Protein AF-A0A4R2F4R0-F1 (afdb_monomer_lite)

Structure (mmCIF, N/CA/C/O backbone):
data_AF-A0A4R2F4R0-F1
#
_entry.id   AF-A0A4R2F4R0-F1
#
loop_
_atom_site.group_PDB
_atom_site.id
_atom_site.type_symbol
_atom_site.label_atom_id
_atom_site.label_alt_id
_atom_site.label_comp_id
_atom_site.label_asym_id
_atom_site.label_entity_id
_atom_site.label_seq_id
_atom_site.pdbx_PDB_ins_code
_atom_site.Cartn_x
_atom_site.Cartn_y
_atom_site.Cartn_z
_atom_site.occupancy
_atom_site.B_iso_or_equiv
_atom_site.auth_seq_id
_atom_site.auth_comp_id
_atom_site.auth_asym_id
_atom_site.auth_atom_id
_atom_site.pdbx_PDB_model_num
ATOM 1 N N . MET A 1 1 ? -20.456 -5.632 19.079 1.00 36.66 1 MET A N 1
ATOM 2 C CA . MET A 1 1 ? -19.004 -5.648 19.338 1.00 36.66 1 MET A CA 1
ATOM 3 C C . MET A 1 1 ? -18.354 -5.045 18.114 1.00 36.66 1 MET A C 1
ATOM 5 O O . MET A 1 1 ? -18.181 -5.744 17.126 1.00 36.66 1 MET A O 1
ATOM 9 N N . ASP A 1 2 ? -18.112 -3.739 18.130 1.00 46.34 2 ASP A N 1
ATOM 10 C CA . ASP A 1 2 ? -17.398 -3.063 17.052 1.00 46.34 2 ASP A CA 1
ATOM 11 C C . ASP A 1 2 ? -15.937 -3.495 17.120 1.00 46.34 2 ASP A C 1
ATOM 13 O O . ASP A 1 2 ? -15.159 -3.004 17.942 1.00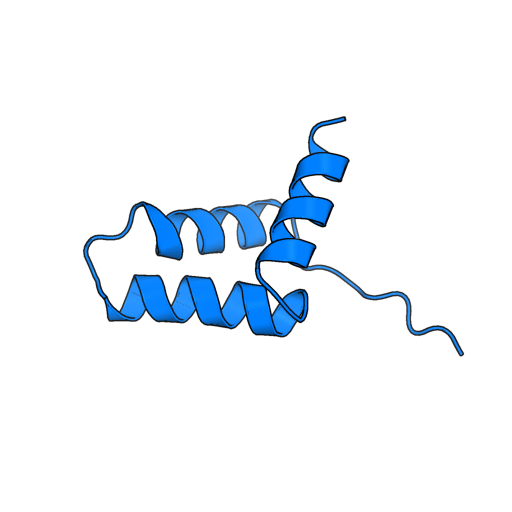 46.34 2 ASP A O 1
ATOM 17 N N . SER A 1 3 ? -15.573 -4.485 16.306 1.00 55.19 3 SER A N 1
ATOM 18 C CA . SER A 1 3 ? -14.177 -4.810 16.045 1.00 55.19 3 SER A CA 1
ATOM 19 C C . SER A 1 3 ? -13.533 -3.542 15.496 1.00 55.19 3 SER A C 1
ATOM 21 O O . SER A 1 3 ? -13.751 -3.197 14.336 1.00 55.19 3 SER A O 1
ATOM 23 N N . LYS A 1 4 ? -12.804 -2.799 16.341 1.00 61.25 4 LYS A N 1
ATOM 24 C CA . LYS A 1 4 ? -12.008 -1.649 15.903 1.00 61.25 4 LYS A CA 1
ATOM 25 C C . LYS A 1 4 ? -11.144 -2.135 14.749 1.00 61.25 4 LYS A C 1
ATOM 27 O O . LYS A 1 4 ? -10.276 -2.979 14.959 1.00 61.25 4 LYS A O 1
ATOM 32 N N . VAL A 1 5 ? -11.433 -1.654 13.543 1.00 69.06 5 VAL A N 1
ATOM 33 C CA . VAL A 1 5 ? -10.668 -2.004 12.348 1.00 69.06 5 VAL A CA 1
ATOM 34 C C . VAL A 1 5 ? -9.223 -1.616 12.627 1.00 69.06 5 VAL A C 1
ATOM 36 O O . VAL A 1 5 ? -8.907 -0.437 12.786 1.00 69.06 5 VAL A O 1
ATOM 39 N N . GLN A 1 6 ? -8.366 -2.621 12.786 1.00 83.38 6 GLN A N 1
ATOM 40 C CA . GLN A 1 6 ? -6.958 -2.404 13.054 1.00 83.38 6 GLN A CA 1
ATOM 41 C C . GLN A 1 6 ? -6.250 -2.275 11.716 1.00 83.38 6 GLN A C 1
ATOM 43 O O . GLN A 1 6 ? -6.049 -3.260 11.007 1.00 83.38 6 GLN A O 1
ATOM 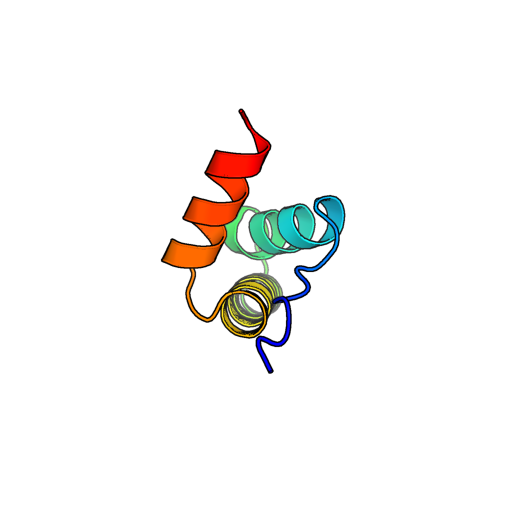48 N N . TYR A 1 7 ? -5.908 -1.041 11.362 1.00 89.44 7 TYR A N 1
ATOM 49 C CA . TYR A 1 7 ? -5.143 -0.785 10.155 1.00 89.44 7 TYR A CA 1
ATOM 50 C C . TYR A 1 7 ? -3.674 -1.189 10.341 1.00 89.44 7 TYR A C 1
ATOM 52 O O . TYR A 1 7 ? -3.144 -1.100 11.456 1.00 89.44 7 TYR A O 1
ATOM 60 N N . PRO A 1 8 ? -2.999 -1.620 9.262 1.00 93.69 8 PRO A N 1
ATOM 61 C CA . PRO A 1 8 ? -1.564 -1.861 9.289 1.00 93.69 8 PRO A CA 1
ATOM 62 C C . PRO A 1 8 ? -0.776 -0.582 9.624 1.00 93.69 8 PRO A C 1
ATOM 64 O O . PRO A 1 8 ? -1.292 0.525 9.461 1.00 93.69 8 PRO A O 1
ATOM 67 N N . PRO A 1 9 ? 0.491 -0.694 10.058 1.00 95.25 9 PRO A N 1
ATOM 68 C CA . PRO A 1 9 ? 1.341 0.470 10.288 1.00 95.25 9 PRO A CA 1
ATOM 69 C C . PRO A 1 9 ? 1.497 1.337 9.030 1.00 95.25 9 PRO A C 1
ATOM 71 O O . PRO A 1 9 ? 1.665 0.810 7.928 1.00 95.25 9 PRO A O 1
ATOM 74 N N . LEU A 1 10 ? 1.533 2.663 9.202 1.00 94.88 10 LEU A N 1
ATOM 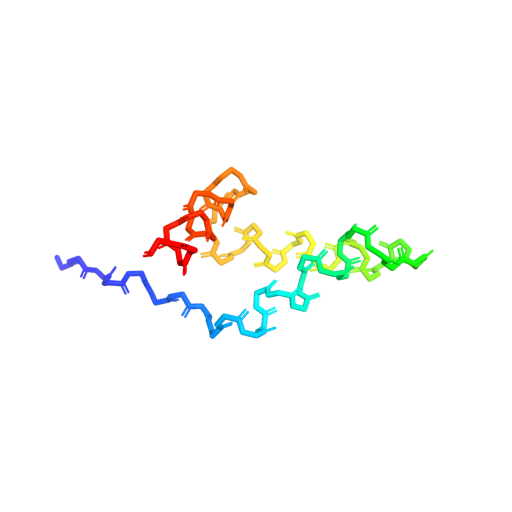75 C CA . LEU A 1 10 ? 1.652 3.624 8.096 1.00 94.88 10 LEU A CA 1
ATOM 76 C C . LEU A 1 10 ? 2.813 3.327 7.119 1.00 94.88 10 LEU A C 1
ATOM 78 O O . LEU A 1 10 ? 2.561 3.347 5.914 1.00 94.88 10 LEU A O 1
ATOM 82 N N . PRO A 1 11 ? 4.035 2.962 7.568 1.00 96.69 11 PRO A N 1
ATOM 83 C CA . PRO A 1 11 ? 5.132 2.638 6.647 1.00 96.69 11 PRO A CA 1
ATOM 84 C C . PRO A 1 11 ? 4.838 1.444 5.728 1.00 96.69 11 PRO A C 1
ATOM 86 O O . PRO A 1 11 ? 5.258 1.408 4.570 1.00 96.69 11 PRO A O 1
ATOM 89 N N . LEU A 1 12 ? 4.089 0.458 6.227 1.00 97.56 12 LEU A N 1
ATOM 90 C CA . LEU A 1 12 ? 3.710 -0.713 5.445 1.00 97.56 12 LEU A CA 1
ATOM 91 C C . LEU A 1 12 ? 2.674 -0.343 4.377 1.00 97.56 12 LEU A C 1
ATOM 93 O O . LEU A 1 12 ? 2.793 -0.764 3.229 1.00 97.56 12 LEU A O 1
ATOM 97 N N . ILE A 1 13 ? 1.710 0.509 4.730 1.00 97.06 13 ILE A N 1
ATOM 98 C CA . ILE A 1 13 ? 0.718 1.033 3.784 1.00 97.06 13 ILE A CA 1
ATOM 99 C C . ILE A 1 13 ? 1.415 1.848 2.685 1.00 97.06 13 ILE A C 1
ATOM 101 O O . ILE A 1 13 ? 1.140 1.643 1.506 1.00 97.06 13 ILE A O 1
ATOM 105 N N . GLN A 1 14 ? 2.362 2.718 3.052 1.00 96.31 14 GLN A N 1
ATOM 106 C CA . GLN A 1 14 ? 3.170 3.486 2.097 1.00 96.31 14 GLN A CA 1
ATOM 107 C C . GLN A 1 14 ? 3.968 2.576 1.160 1.00 96.31 14 GLN A C 1
ATOM 109 O O . GLN A 1 14 ? 4.031 2.838 -0.038 1.00 96.31 14 GLN A O 1
ATOM 114 N N . THR A 1 15 ? 4.514 1.472 1.678 1.00 98.19 15 THR A N 1
ATOM 115 C CA . THR A 1 15 ? 5.203 0.471 0.855 1.00 98.19 15 THR A CA 1
ATOM 116 C C . THR A 1 15 ? 4.257 -0.134 -0.179 1.00 98.19 15 THR A C 1
ATOM 118 O O . THR A 1 15 ? 4.631 -0.278 -1.336 1.00 98.19 15 THR A O 1
ATOM 121 N N . TRP A 1 16 ? 3.015 -0.454 0.185 1.00 98.44 16 TRP A N 1
ATOM 122 C CA . TRP A 1 16 ? 2.046 -0.996 -0.772 1.00 98.44 16 TRP A CA 1
ATOM 123 C C . TRP A 1 16 ? 1.591 0.023 -1.817 1.00 98.44 16 TRP A C 1
ATOM 125 O O . TRP A 1 16 ? 1.375 -0.353 -2.967 1.00 98.44 16 TRP A O 1
ATOM 135 N N . VAL A 1 17 ? 1.487 1.303 -1.445 1.00 97.50 17 VAL A N 1
ATOM 136 C CA . VAL A 1 17 ? 1.249 2.392 -2.405 1.00 97.50 17 VAL A CA 1
ATOM 137 C C . VAL A 1 17 ? 2.419 2.498 -3.382 1.00 97.50 17 VAL A C 1
ATOM 139 O O . VAL A 1 17 ? 2.194 2.501 -4.587 1.00 97.50 17 VAL A O 1
ATOM 142 N N . TRP A 1 18 ? 3.657 2.498 -2.882 1.00 97.69 18 TRP A N 1
ATOM 143 C CA . TRP A 1 18 ? 4.858 2.483 -3.721 1.00 97.69 18 TRP A CA 1
ATOM 144 C C . TRP A 1 18 ? 4.877 1.267 -4.655 1.00 97.69 18 TRP A C 1
ATOM 146 O O . TRP A 1 18 ? 5.084 1.417 -5.852 1.00 97.69 18 TRP A O 1
ATOM 156 N N . MET A 1 19 ? 4.572 0.071 -4.144 1.00 98.06 19 MET A N 1
ATOM 157 C CA . MET A 1 19 ? 4.488 -1.144 -4.960 1.00 98.06 19 MET A CA 1
ATOM 158 C C . MET A 1 19 ? 3.496 -0.976 -6.115 1.00 98.06 19 MET A C 1
ATOM 160 O O . MET A 1 19 ? 3.808 -1.362 -7.234 1.00 98.06 19 MET A O 1
ATOM 164 N N . MET A 1 20 ? 2.321 -0.400 -5.847 1.00 97.12 20 MET A N 1
ATOM 165 C CA . MET A 1 20 ? 1.253 -0.216 -6.832 1.00 97.12 20 MET A CA 1
ATOM 166 C C . MET A 1 20 ? 1.572 0.856 -7.885 1.00 97.12 20 MET A C 1
ATOM 168 O O . MET A 1 20 ? 1.159 0.698 -9.030 1.00 97.12 20 MET A O 1
ATOM 172 N N . VAL A 1 21 ? 2.247 1.946 -7.503 1.00 95.69 21 VAL A N 1
ATOM 173 C CA . VAL A 1 21 ? 2.422 3.138 -8.357 1.00 95.69 21 VAL A CA 1
ATOM 174 C C . VAL A 1 21 ? 3.806 3.203 -9.005 1.00 95.69 21 VAL A C 1
ATOM 176 O O . VAL A 1 21 ? 3.915 3.571 -10.168 1.00 95.69 21 VAL A O 1
ATOM 179 N N . GLU A 1 22 ? 4.850 2.835 -8.267 1.00 95.06 22 GLU A N 1
ATOM 180 C CA . GLU A 1 22 ? 6.250 3.086 -8.637 1.00 95.06 22 GLU A CA 1
ATOM 181 C C . GLU A 1 22 ? 6.987 1.824 -9.106 1.00 95.06 22 GLU A C 1
ATOM 183 O O . GLU A 1 22 ? 8.049 1.915 -9.717 1.00 95.06 22 GLU A O 1
ATOM 188 N N . SER A 1 23 ? 6.476 0.624 -8.810 1.00 95.81 23 SER A N 1
ATOM 189 C CA . SER A 1 23 ? 7.133 -0.606 -9.260 1.00 95.81 23 SER A CA 1
ATOM 190 C C . SER A 1 23 ? 6.952 -0.815 -10.760 1.00 95.81 23 SER A C 1
ATOM 192 O O . SER A 1 23 ? 5.846 -0.689 -11.269 1.00 95.81 23 SER A O 1
ATOM 194 N N . GLU A 1 24 ? 8.003 -1.243 -11.459 1.00 95.75 24 GLU A N 1
ATOM 195 C CA . GLU A 1 24 ? 7.926 -1.659 -12.869 1.00 95.75 24 GLU A CA 1
ATOM 196 C C . GLU A 1 24 ? 7.499 -3.128 -13.040 1.00 95.75 24 GLU A C 1
ATOM 198 O O . GLU A 1 24 ? 7.291 -3.593 -14.159 1.00 95.75 24 GLU A O 1
ATOM 203 N N . ASN A 1 25 ? 7.375 -3.884 -11.943 1.00 97.69 25 ASN A N 1
ATOM 204 C CA . ASN A 1 25 ? 6.989 -5.290 -11.983 1.00 97.69 25 ASN A CA 1
ATOM 205 C C . ASN A 1 25 ? 5.462 -5.434 -11.784 1.00 97.69 25 ASN A C 1
ATOM 207 O O . ASN A 1 25 ? 4.972 -5.136 -10.689 1.00 97.69 25 ASN A O 1
ATOM 211 N N . PRO A 1 26 ? 4.710 -5.957 -12.777 1.00 97.31 26 PRO A N 1
ATOM 212 C CA . PRO A 1 26 ? 3.256 -6.116 -12.681 1.00 97.31 26 PRO A CA 1
ATOM 213 C C . PRO A 1 26 ? 2.787 -6.967 -11.492 1.00 97.31 26 PRO A C 1
ATOM 215 O O . PRO A 1 26 ? 1.744 -6.690 -10.903 1.00 97.31 26 PRO A O 1
ATOM 218 N N . GLU A 1 27 ? 3.556 -7.983 -11.092 1.00 97.94 27 GLU A N 1
ATOM 219 C CA . GLU A 1 27 ? 3.219 -8.828 -9.939 1.00 97.94 27 GLU A CA 1
ATOM 220 C C . GLU A 1 27 ? 3.358 -8.059 -8.619 1.00 97.94 27 GLU A C 1
ATOM 222 O O . GLU A 1 27 ? 2.566 -8.242 -7.692 1.00 97.94 27 GLU A O 1
ATOM 227 N N . ILE A 1 28 ? 4.351 -7.169 -8.532 1.00 97.94 28 ILE A N 1
ATOM 228 C CA . ILE A 1 28 ? 4.552 -6.299 -7.368 1.00 97.94 28 ILE A CA 1
ATOM 229 C C . ILE A 1 28 ? 3.433 -5.258 -7.298 1.00 97.94 28 ILE A C 1
ATOM 231 O O . ILE A 1 28 ? 2.870 -5.057 -6.218 1.00 97.94 28 ILE A O 1
ATOM 235 N N . GLN A 1 29 ? 3.057 -4.665 -8.432 1.00 98.50 29 GLN A N 1
ATOM 236 C CA . GLN A 1 29 ? 1.935 -3.728 -8.509 1.00 98.50 29 GLN A CA 1
ATOM 237 C C . GLN A 1 29 ? 0.630 -4.365 -8.026 1.00 98.50 29 GLN A C 1
ATOM 239 O O . GLN A 1 29 ? -0.040 -3.832 -7.134 1.00 98.50 29 GLN A O 1
ATOM 244 N N . GLU A 1 30 ? 0.300 -5.547 -8.553 1.00 98.31 30 GLU A N 1
ATOM 245 C CA . GLU A 1 30 ? -0.920 -6.265 -8.187 1.00 98.31 30 GLU A CA 1
ATOM 246 C C . GLU A 1 30 ? -0.904 -6.690 -6.713 1.00 98.31 30 GLU A C 1
ATOM 248 O O . GLU A 1 30 ? -1.919 -6.598 -6.020 1.00 98.31 30 GLU A O 1
ATOM 253 N N . LYS A 1 31 ? 0.258 -7.078 -6.178 1.00 98.31 31 LYS A N 1
ATOM 254 C CA . LYS A 1 31 ? 0.406 -7.386 -4.752 1.00 98.31 31 LYS A CA 1
ATOM 255 C C . LYS A 1 31 ? 0.177 -6.159 -3.866 1.00 98.31 31 LYS A C 1
ATOM 257 O O . LYS A 1 31 ? -0.513 -6.272 -2.853 1.00 98.31 31 LYS A O 1
ATOM 262 N N . GLY A 1 32 ? 0.704 -4.992 -4.244 1.00 98.19 32 GLY A N 1
ATOM 263 C CA . GLY A 1 32 ? 0.447 -3.726 -3.549 1.00 98.19 32 GLY A CA 1
ATOM 264 C C . GLY A 1 32 ? -1.046 -3.391 -3.525 1.00 98.19 32 GLY A C 1
ATOM 265 O O . GLY A 1 32 ? -1.619 -3.156 -2.457 1.00 98.19 32 GLY A O 1
ATOM 266 N N . ARG A 1 33 ? -1.702 -3.485 -4.689 1.00 98.25 33 ARG A N 1
ATOM 267 C CA . ARG A 1 33 ? -3.149 -3.278 -4.836 1.00 98.25 33 ARG A CA 1
ATOM 268 C C . ARG A 1 33 ? -3.965 -4.222 -3.950 1.00 98.25 33 ARG A C 1
ATOM 270 O O . ARG A 1 33 ? -4.850 -3.771 -3.222 1.00 98.25 33 ARG A O 1
ATOM 277 N N . ASN A 1 34 ? -3.650 -5.516 -3.969 1.00 98.38 34 ASN A N 1
ATOM 278 C CA . ASN A 1 34 ? -4.377 -6.526 -3.201 1.00 98.38 34 ASN A CA 1
ATOM 279 C C . ASN A 1 34 ? -4.218 -6.347 -1.693 1.00 98.38 34 ASN A C 1
ATOM 281 O O . ASN A 1 34 ? -5.198 -6.484 -0.966 1.00 98.38 34 ASN A O 1
ATOM 285 N N . ASN A 1 35 ? -3.034 -5.962 -1.215 1.00 98.19 35 ASN A N 1
ATOM 286 C CA . ASN A 1 35 ? -2.835 -5.674 0.205 1.00 98.19 35 ASN A CA 1
ATOM 287 C C . ASN A 1 35 ? -3.679 -4.476 0.673 1.00 98.19 35 ASN A C 1
ATOM 289 O O . ASN A 1 35 ? -4.286 -4.524 1.749 1.00 98.19 35 ASN A O 1
ATOM 293 N N . LEU A 1 36 ? -3.758 -3.421 -0.148 1.00 97.75 36 LEU A N 1
ATOM 294 C CA . LEU A 1 36 ? -4.591 -2.247 0.127 1.00 97.75 36 LEU A CA 1
ATOM 295 C C . LEU A 1 36 ? -6.081 -2.617 0.139 1.00 97.75 36 LEU A C 1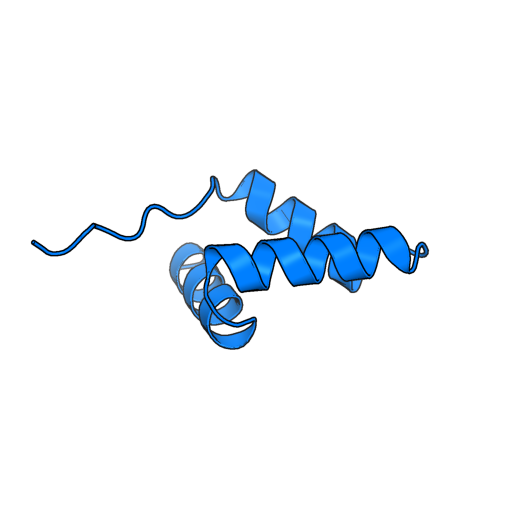
ATOM 297 O O . LEU A 1 36 ? -6.803 -2.257 1.067 1.00 97.75 36 LEU A O 1
ATOM 301 N N . ILE A 1 37 ? -6.555 -3.390 -0.838 1.00 97.31 37 ILE A N 1
ATOM 302 C CA . ILE A 1 37 ? -7.957 -3.829 -0.874 1.00 97.31 37 ILE A CA 1
ATOM 303 C C . ILE A 1 37 ? -8.275 -4.757 0.305 1.00 97.31 37 ILE A C 1
ATOM 305 O O . ILE A 1 37 ? -9.299 -4.570 0.952 1.00 97.31 37 ILE A O 1
ATOM 309 N N . ALA A 1 38 ? -7.402 -5.707 0.638 1.00 96.56 38 ALA A N 1
ATOM 310 C CA . ALA A 1 38 ? -7.618 -6.626 1.754 1.00 96.56 38 ALA A CA 1
ATOM 311 C C . ALA A 1 38 ? -7.688 -5.902 3.109 1.00 96.56 38 ALA A C 1
ATOM 313 O O . ALA A 1 38 ? -8.491 -6.272 3.963 1.00 96.56 38 ALA A O 1
ATOM 314 N N . SER A 1 39 ? -6.883 -4.853 3.298 1.00 95.88 39 SER A N 1
ATOM 315 C CA . SER A 1 39 ? -6.814 -4.123 4.571 1.00 95.88 39 SER A CA 1
ATOM 316 C C . SER A 1 39 ? -7.913 -3.065 4.723 1.00 95.88 39 SER A C 1
ATOM 318 O O . SER A 1 39 ? -8.387 -2.825 5.830 1.00 95.88 39 SER A O 1
ATOM 320 N N . PHE A 1 40 ? -8.324 -2.421 3.625 1.00 95.38 40 PHE A N 1
ATOM 321 C CA . PHE A 1 40 ? -9.238 -1.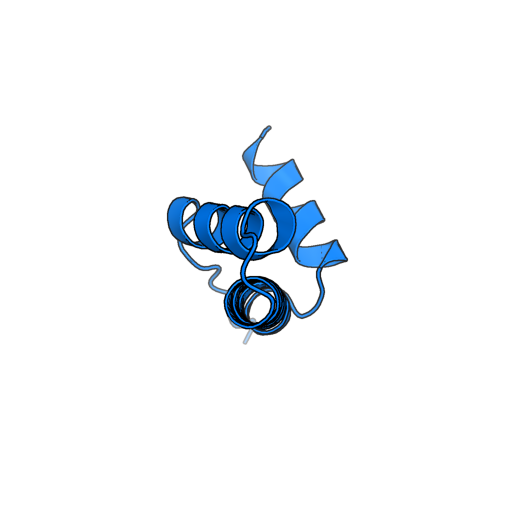268 3.654 1.00 95.38 40 PHE A CA 1
ATOM 322 C C . PHE A 1 40 ? -10.599 -1.542 2.994 1.00 95.38 40 PHE A C 1
ATOM 324 O O . PHE A 1 40 ? -11.499 -0.702 3.027 1.00 95.38 40 PHE A O 1
ATOM 331 N N . GLY A 1 41 ? -10.768 -2.696 2.351 1.00 95.44 41 GLY A N 1
ATOM 332 C CA . GLY A 1 41 ? -11.943 -3.084 1.566 1.00 95.44 41 GLY A CA 1
ATOM 333 C C . GLY A 1 41 ? -12.020 -2.440 0.177 1.00 95.44 41 GLY A C 1
ATOM 334 O O . GLY A 1 41 ? -12.699 -2.958 -0.701 1.00 95.44 41 GLY A O 1
ATOM 335 N N . SER A 1 42 ? -11.343 -1.310 -0.048 1.00 96.69 42 SER A N 1
ATOM 336 C CA . SER A 1 42 ? -11.236 -0.655 -1.358 1.00 96.69 42 SER A CA 1
ATOM 337 C C . SER A 1 42 ? -10.075 0.341 -1.381 1.00 96.69 42 SER A C 1
ATOM 339 O O . SER A 1 42 ? -9.672 0.851 -0.334 1.00 96.69 42 SER A O 1
ATOM 341 N N . LEU A 1 43 ? -9.593 0.686 -2.579 1.00 97.00 43 LEU A N 1
ATOM 342 C CA . LEU A 1 43 ? -8.577 1.732 -2.747 1.00 97.00 43 LEU A CA 1
ATOM 343 C C . LEU A 1 43 ? -9.083 3.117 -2.315 1.00 97.00 43 LEU A C 1
ATOM 345 O O . LEU A 1 43 ? -8.314 3.898 -1.763 1.00 97.00 43 LEU A O 1
ATOM 349 N N . ALA A 1 44 ? -10.376 3.406 -2.504 1.00 97.25 44 ALA A N 1
ATOM 350 C CA . ALA A 1 44 ? -10.980 4.666 -2.069 1.00 97.25 44 ALA A CA 1
ATOM 351 C C . ALA A 1 44 ? -10.865 4.846 -0.546 1.00 97.25 44 ALA A C 1
ATOM 353 O O . ALA A 1 44 ? -10.360 5.866 -0.086 1.00 97.25 44 ALA A O 1
ATOM 354 N N . LYS A 1 45 ? -11.219 3.810 0.226 1.00 95.75 45 LYS A N 1
ATOM 355 C CA . LYS A 1 45 ? -11.080 3.806 1.692 1.00 95.75 45 LYS A CA 1
ATOM 356 C C . LYS A 1 45 ? -9.623 3.882 2.154 1.00 95.75 45 LYS A C 1
ATOM 358 O O . LYS A 1 45 ? -9.330 4.544 3.145 1.00 95.75 45 LYS A O 1
ATOM 363 N N . ALA A 1 46 ? -8.702 3.234 1.434 1.00 96.19 46 ALA A N 1
ATOM 364 C CA . ALA A 1 46 ? -7.271 3.355 1.716 1.00 96.19 46 ALA A CA 1
ATOM 365 C C . ALA A 1 46 ? -6.783 4.803 1.527 1.00 96.19 46 ALA A C 1
ATOM 367 O O . ALA A 1 46 ? -6.064 5.328 2.376 1.00 96.19 46 ALA A O 1
ATOM 368 N N . ASN A 1 47 ? -7.222 5.474 0.457 1.00 95.31 47 ASN A N 1
ATOM 369 C CA . ASN A 1 47 ? -6.909 6.882 0.226 1.00 95.31 47 ASN A CA 1
ATOM 370 C C . ASN A 1 47 ? -7.536 7.790 1.297 1.00 95.31 47 ASN A C 1
ATOM 372 O O . ASN A 1 47 ? -6.841 8.637 1.842 1.00 95.31 47 ASN A O 1
ATOM 376 N N . GLU A 1 48 ? -8.809 7.591 1.655 1.00 95.94 48 GLU A N 1
ATOM 377 C CA . GLU A 1 48 ? -9.467 8.337 2.741 1.00 95.94 48 GLU A CA 1
ATOM 378 C C . GLU A 1 48 ? -8.688 8.243 4.059 1.00 95.94 48 GLU A C 1
ATOM 380 O O . GLU A 1 48 ? -8.460 9.261 4.713 1.00 95.94 48 GLU A O 1
ATOM 385 N N . TYR A 1 49 ? -8.232 7.041 4.425 1.00 94.69 49 TYR A N 1
ATOM 386 C CA . TYR A 1 49 ? -7.393 6.836 5.604 1.00 94.69 49 TYR A CA 1
ATOM 387 C C . TYR A 1 49 ? -6.075 7.616 5.510 1.00 94.69 49 TYR A C 1
ATOM 389 O O . TYR A 1 49 ? -5.720 8.331 6.445 1.00 94.69 49 TYR A O 1
ATOM 397 N N . LEU A 1 50 ? -5.364 7.531 4.380 1.00 94.06 50 LEU A N 1
ATOM 398 C CA . LEU A 1 50 ? -4.101 8.251 4.181 1.00 94.06 50 LEU A CA 1
ATOM 399 C C . LEU A 1 50 ? -4.285 9.773 4.264 1.00 94.06 50 LEU A C 1
ATOM 401 O O . LEU A 1 50 ? -3.481 10.446 4.901 1.00 94.06 50 LEU A O 1
ATOM 405 N N . GLN A 1 51 ? -5.371 10.312 3.704 1.00 94.56 51 GLN A N 1
ATOM 406 C CA . GLN A 1 51 ? -5.695 11.740 3.805 1.00 94.56 51 GLN A CA 1
ATOM 407 C C . GLN A 1 51 ? -5.962 12.187 5.252 1.00 94.56 51 GLN A C 1
ATOM 409 O O . GLN A 1 51 ? -5.685 13.332 5.600 1.00 94.56 51 GLN A O 1
ATOM 414 N N . GLN A 1 52 ? -6.480 11.304 6.111 1.00 93.25 52 GLN A N 1
ATOM 415 C CA . GLN A 1 52 ? -6.660 11.594 7.539 1.00 93.25 52 GLN A CA 1
ATOM 416 C C . GLN A 1 52 ? -5.338 11.594 8.316 1.00 93.25 52 GLN A C 1
ATOM 418 O O . GLN A 1 52 ? -5.242 12.312 9.302 1.00 93.25 52 GLN A O 1
ATOM 423 N N . GLN A 1 53 ? -4.332 10.820 7.889 1.00 89.56 53 GLN A N 1
ATOM 424 C CA . GLN A 1 53 ? -3.008 10.779 8.533 1.00 89.56 53 GLN A CA 1
ATOM 425 C C . GLN A 1 53 ? -2.119 11.985 8.186 1.00 89.56 53 GLN A C 1
ATOM 427 O O . GLN A 1 53 ? -1.118 12.218 8.854 1.00 89.56 53 GLN A O 1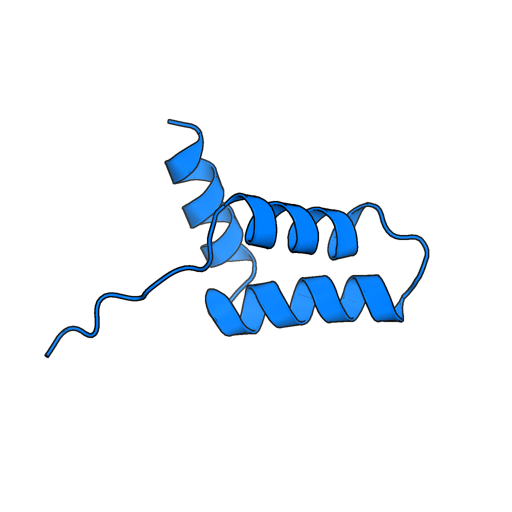
ATOM 432 N N . LEU A 1 54 ? -2.451 12.721 7.121 1.00 83.38 54 LEU A N 1
ATOM 433 C CA . LEU A 1 54 ? -1.730 13.924 6.688 1.00 83.38 54 LEU A CA 1
ATOM 434 C C . LEU A 1 54 ? -2.225 15.213 7.367 1.00 83.38 54 LEU A C 1
ATOM 436 O O . LEU A 1 54 ? -1.657 16.277 7.123 1.00 83.38 54 LEU A O 1
ATOM 440 N N . LYS A 1 55 ? -3.294 15.127 8.164 1.00 66.81 55 LYS A N 1
ATOM 441 C CA . LYS A 1 55 ? -3.832 16.230 8.967 1.00 66.81 55 LYS A CA 1
ATOM 442 C C . LYS A 1 55 ? -3.230 16.223 10.363 1.00 66.81 55 LYS A C 1
ATOM 444 O O . LYS A 1 55 ? -3.011 17.338 10.879 1.00 66.81 55 LYS A O 1
#

Foldseek 3Di:
DPPPLDADDPVVLVCLVCQLPPDPDPVSNVVSLVVLCVSQVHPVSSVVVVVVVVD

Secondary structure (DSSP, 8-state):
------PPPHHHHHHHHHHHHH-S-HHHHHHHHHHHHHHHSSHHHHHHHHHHHT-

Sequence (55 aa):
MDSKVQYPPLPLIQTWVWMMVESENPEIQEKGRNNLIASFGSLAKANEYLQQQLK

pLDDT: mean 91.45, std 13.36, range [36.66, 98.5]

Organism: NCBI:txid552357

Radius of gyration: 11.68 Å; chains: 1; bounding box: 27×25×32 Å